Protein AF-A0A9D5JBK8-F1 (afdb_monomer_lite)

Radius of gyration: 40.18 Å; chains: 1; bounding box: 84×85×89 Å

pLDDT: mean 71.91, std 22.5, range [35.66, 98.0]

Secondary structure (DSSP, 8-state):
--------------------------TTTTTTTTSSSSSSSSHHHHHHHHHHHHHHHHHHHHTT-----PPPPHHHHHHHHHHHHHHHHHHHHHT-HHHHHHTS-TT-EE--SSS--EESHHHHHHHHHHHHTT----S------

Foldseek 3Di:
DDDDDDDDDDDDDDDDDDDDDDDDDDPPVVPPVVPPPPPPPPVVVVVVVVVVVVVVVVVVVPPPPPPPDDPDDPVRVVVVVVVLVVQCLVCQQVLPLLSNLVSADQQGWDDPPDDDIFTGSVRSSVVSNVVSVPDGDDPDDDDDD

Structure (mmCIF, N/CA/C/O backbone):
data_AF-A0A9D5JBK8-F1
#
_entry.id   AF-A0A9D5JBK8-F1
#
loop_
_atom_site.group_PDB
_atom_site.id
_atom_site.type_symbol
_atom_site.label_atom_id
_atom_site.label_alt_id
_atom_site.label_comp_id
_atom_site.label_asym_id
_atom_site.label_entity_id
_atom_site.label_seq_id
_atom_site.pdbx_PDB_ins_code
_atom_site.Cartn_x
_atom_site.Cartn_y
_atom_site.Cartn_z
_atom_site.occupancy
_atom_site.B_iso_or_equiv
_atom_site.auth_seq_id
_atom_site.auth_comp_id
_atom_site.auth_asym_id
_atom_site.auth_atom_id
_atom_site.pdbx_PDB_model_num
ATOM 1 N N . MET A 1 1 ? 61.286 -19.363 67.351 1.00 37.69 1 MET A N 1
ATOM 2 C CA . MET A 1 1 ? 62.707 -19.323 66.957 1.00 37.69 1 MET A CA 1
ATOM 3 C C . MET A 1 1 ? 62.876 -20.284 65.795 1.00 37.69 1 MET A C 1
ATOM 5 O O . MET A 1 1 ? 62.341 -21.381 65.842 1.00 37.69 1 MET A O 1
ATOM 9 N N . ARG A 1 2 ? 63.482 -19.772 64.731 1.00 40.16 2 ARG A N 1
ATOM 10 C CA . ARG A 1 2 ? 63.728 -20.363 63.414 1.00 40.16 2 ARG A CA 1
ATOM 11 C C . ARG A 1 2 ? 64.728 -21.516 63.523 1.00 40.16 2 ARG A C 1
ATOM 13 O O . ARG A 1 2 ? 65.737 -21.296 64.179 1.00 40.16 2 ARG A O 1
ATOM 20 N N . VAL A 1 3 ? 64.500 -22.635 62.837 1.00 44.28 3 VAL A N 1
ATOM 21 C CA . VAL A 1 3 ? 65.539 -23.266 62.001 1.00 44.28 3 VAL A CA 1
ATOM 22 C C . VAL A 1 3 ? 64.926 -24.264 61.021 1.00 44.28 3 VAL A C 1
ATOM 24 O O . VAL A 1 3 ? 64.329 -25.268 61.399 1.00 44.28 3 VAL A O 1
ATOM 27 N N . ASP A 1 4 ? 65.114 -23.928 59.752 1.00 44.03 4 ASP A N 1
ATOM 28 C CA . ASP A 1 4 ? 65.119 -24.799 58.587 1.00 44.03 4 ASP A CA 1
ATOM 29 C C . ASP A 1 4 ? 66.227 -25.868 58.717 1.00 44.03 4 ASP A C 1
ATOM 31 O O . ASP A 1 4 ? 67.273 -25.564 59.291 1.00 44.03 4 ASP A O 1
ATOM 35 N N . ASN A 1 5 ? 66.046 -27.078 58.160 1.00 40.38 5 ASN A N 1
ATOM 36 C CA . ASN A 1 5 ? 66.846 -27.584 57.024 1.00 40.38 5 ASN A CA 1
ATOM 37 C C . ASN A 1 5 ? 66.856 -29.122 56.822 1.00 40.38 5 ASN A C 1
ATOM 39 O O . ASN A 1 5 ? 67.261 -29.881 57.692 1.00 40.38 5 ASN A O 1
ATOM 43 N N . LEU A 1 6 ? 66.562 -29.471 55.558 1.00 42.34 6 LEU A N 1
ATOM 44 C CA . LEU A 1 6 ? 67.240 -30.398 54.626 1.00 42.34 6 LEU A CA 1
ATOM 45 C C . LEU A 1 6 ? 67.162 -31.939 54.790 1.00 42.34 6 LEU A C 1
ATOM 47 O O . LEU A 1 6 ? 67.770 -32.531 55.669 1.00 42.34 6 LEU A O 1
ATOM 51 N N . HIS A 1 7 ? 66.588 -32.526 53.723 1.00 38.25 7 HIS A N 1
ATOM 52 C CA . HIS A 1 7 ? 67.045 -33.695 52.941 1.00 38.25 7 HIS A CA 1
ATOM 53 C C . HIS A 1 7 ? 67.033 -35.087 53.603 1.00 38.25 7 HIS A C 1
ATOM 55 O O . HIS A 1 7 ? 67.844 -35.382 54.468 1.00 38.25 7 HIS A O 1
ATOM 61 N N . SER A 1 8 ? 66.289 -36.047 53.032 1.00 41.94 8 SER A N 1
ATOM 62 C CA . SER A 1 8 ? 66.709 -36.793 51.827 1.00 41.94 8 SER A CA 1
ATOM 63 C C . SER A 1 8 ? 66.044 -38.190 51.723 1.00 41.94 8 SER A C 1
ATOM 65 O O . SER A 1 8 ? 65.965 -38.911 52.710 1.00 41.94 8 SER A O 1
ATOM 67 N N . ILE A 1 9 ? 65.702 -38.572 50.482 1.00 42.38 9 ILE A N 1
ATOM 68 C CA . ILE A 1 9 ? 65.625 -39.941 49.907 1.00 42.38 9 ILE A CA 1
ATOM 69 C C . ILE A 1 9 ? 64.348 -40.791 50.137 1.00 42.38 9 ILE A C 1
ATOM 71 O O . ILE A 1 9 ? 64.166 -41.446 51.154 1.00 42.38 9 ILE A O 1
ATOM 75 N N . GLU A 1 10 ? 63.485 -40.757 49.108 1.00 35.66 10 GLU A N 1
ATOM 76 C CA . GLU A 1 10 ? 63.156 -41.874 48.189 1.00 35.66 10 GLU A CA 1
ATOM 77 C C . GLU A 1 10 ? 62.623 -43.210 48.745 1.00 35.66 10 GLU A C 1
ATOM 79 O O . GLU A 1 10 ? 63.235 -43.863 49.583 1.00 35.66 10 GLU A O 1
ATOM 84 N N . GLY A 1 11 ? 61.528 -43.689 48.137 1.00 36.47 11 GLY A N 1
ATOM 85 C CA . GLY A 1 11 ? 61.245 -45.127 48.070 1.00 36.47 11 GLY A CA 1
ATOM 86 C C . GLY A 1 11 ? 59.839 -45.561 48.475 1.00 36.47 11 GLY A C 1
ATOM 87 O O . GLY A 1 11 ? 59.632 -46.054 49.577 1.00 36.47 11 GLY A O 1
ATOM 88 N N . ASN A 1 12 ? 58.903 -45.424 47.532 1.00 42.62 12 ASN A N 1
ATOM 89 C CA . ASN A 1 12 ? 57.905 -46.433 47.156 1.00 42.62 12 ASN A CA 1
ATOM 90 C C . ASN A 1 12 ? 57.245 -47.264 48.284 1.00 42.62 12 ASN A C 1
ATOM 92 O O . ASN A 1 12 ? 57.806 -48.250 48.765 1.00 42.62 12 ASN A O 1
ATOM 96 N N . ARG A 1 13 ? 55.993 -46.931 48.616 1.00 42.31 13 ARG A N 1
ATOM 97 C CA . ARG A 1 13 ? 55.082 -47.812 49.358 1.00 42.31 13 ARG A CA 1
ATOM 98 C C . ARG A 1 13 ? 53.706 -47.796 48.707 1.00 42.31 13 ARG A C 1
ATOM 100 O O . ARG A 1 13 ? 52.923 -46.888 48.963 1.00 42.31 13 ARG A O 1
ATOM 107 N N . ASP A 1 14 ? 53.432 -48.826 47.920 1.00 41.47 14 ASP A N 1
ATOM 108 C CA . ASP A 1 14 ? 52.075 -49.270 47.604 1.00 41.47 14 ASP A CA 1
ATOM 109 C C . ASP A 1 14 ? 51.701 -50.389 48.591 1.00 41.47 14 ASP A C 1
ATOM 111 O O . ASP A 1 14 ? 52.427 -51.387 48.676 1.00 41.47 14 ASP A O 1
ATOM 115 N N . PRO A 1 15 ? 50.618 -50.248 49.375 1.00 48.69 15 PRO A N 1
ATOM 116 C CA . PRO A 1 15 ? 50.064 -51.339 50.159 1.00 48.69 15 PRO A CA 1
ATOM 117 C C . PRO A 1 15 ? 48.682 -51.789 49.652 1.00 48.69 15 PRO A C 1
ATOM 119 O O . PRO A 1 15 ? 47.921 -51.011 49.088 1.00 48.69 15 PRO A O 1
ATOM 122 N N . ALA A 1 16 ? 48.346 -53.024 50.033 1.00 39.66 16 ALA A N 1
ATOM 123 C CA . ALA A 1 16 ? 47.029 -53.676 50.022 1.00 39.66 16 ALA A CA 1
ATOM 124 C C . ALA A 1 16 ? 46.638 -54.370 48.697 1.00 39.66 16 ALA A C 1
ATOM 126 O O . ALA A 1 16 ? 46.352 -53.718 47.704 1.00 39.66 16 ALA A O 1
ATOM 127 N N . ILE A 1 17 ? 46.767 -55.697 48.549 1.00 40.41 17 ILE A N 1
ATOM 128 C CA . ILE A 1 17 ? 46.150 -56.834 49.280 1.00 40.41 17 ILE A CA 1
ATOM 129 C C . ILE A 1 17 ? 44.679 -57.070 48.885 1.00 40.41 17 ILE A C 1
ATOM 131 O O . ILE A 1 17 ? 43.871 -56.149 48.908 1.00 40.41 17 ILE A O 1
ATOM 135 N N . ASP A 1 18 ? 44.391 -58.359 48.645 1.00 40.03 18 ASP A N 1
ATOM 136 C CA . ASP A 1 18 ? 43.094 -59.053 48.749 1.00 40.03 18 ASP A CA 1
ATOM 137 C C . ASP A 1 18 ? 42.076 -58.917 47.598 1.00 40.03 18 ASP A C 1
ATOM 139 O O . ASP A 1 18 ? 41.900 -57.858 47.021 1.00 40.03 18 ASP A O 1
ATOM 143 N N . VAL A 1 19 ? 41.284 -59.927 47.211 1.00 44.53 19 VAL A N 1
ATOM 144 C CA . VAL A 1 19 ? 41.205 -61.368 47.512 1.00 44.53 19 VAL A CA 1
ATOM 145 C C . VAL A 1 19 ? 40.130 -61.978 46.584 1.00 44.53 19 VAL A C 1
ATOM 147 O O . VAL A 1 19 ? 39.220 -61.292 46.134 1.00 44.53 19 VAL A O 1
ATOM 150 N N . LEU A 1 20 ? 40.256 -63.283 46.323 1.00 37.06 20 LEU A N 1
ATOM 151 C CA . LEU A 1 20 ? 39.260 -64.273 45.860 1.00 37.06 20 LEU A CA 1
ATOM 152 C C . LEU A 1 20 ? 38.311 -64.012 44.657 1.00 37.06 20 LEU A C 1
ATOM 154 O O . LEU A 1 20 ? 37.263 -63.385 44.747 1.00 37.06 20 LEU A O 1
ATOM 158 N N . ARG A 1 21 ? 38.576 -64.813 43.611 1.00 48.09 21 ARG A N 1
ATOM 159 C CA . ARG A 1 21 ? 37.788 -65.999 43.188 1.00 48.09 21 ARG A CA 1
ATOM 160 C C . ARG A 1 21 ? 36.272 -65.818 42.996 1.00 48.09 21 ARG A C 1
ATOM 162 O O . ARG A 1 21 ? 35.532 -66.047 43.940 1.00 48.09 21 ARG A O 1
ATOM 169 N N . ILE A 1 22 ? 35.828 -65.722 41.735 1.00 38.38 22 ILE A N 1
ATOM 170 C CA . ILE A 1 22 ? 34.613 -66.399 41.228 1.00 38.38 22 ILE A CA 1
ATOM 171 C C . ILE A 1 22 ? 34.846 -66.783 39.751 1.00 38.38 22 ILE A C 1
ATOM 173 O O . ILE A 1 22 ? 35.050 -65.922 38.902 1.00 38.38 22 ILE A O 1
ATOM 177 N N . VAL A 1 23 ? 34.823 -68.083 39.442 1.00 52.47 23 VAL A N 1
ATOM 178 C CA . VAL A 1 23 ? 34.622 -68.607 38.075 1.00 52.47 23 VAL A CA 1
ATOM 179 C C . VAL A 1 23 ? 33.110 -68.621 37.834 1.00 52.47 23 VAL A C 1
ATOM 181 O O . VAL A 1 23 ? 32.397 -69.114 38.709 1.00 52.47 23 VAL A O 1
ATOM 184 N N . PRO A 1 24 ? 32.594 -68.098 36.705 1.00 47.78 24 PRO A N 1
ATOM 185 C CA . PRO A 1 24 ? 31.931 -69.024 35.780 1.00 47.78 24 PRO A CA 1
ATOM 186 C C . PRO A 1 24 ? 32.023 -68.660 34.283 1.00 47.78 24 PRO A C 1
ATOM 188 O O . PRO A 1 24 ? 31.930 -67.510 33.873 1.00 47.78 24 PRO A O 1
ATOM 191 N N . SER A 1 25 ? 32.159 -69.718 33.476 1.00 55.09 25 SER A N 1
ATOM 192 C CA . SER A 1 25 ? 31.294 -70.036 32.329 1.00 55.09 25 SER A CA 1
ATOM 193 C C . SER A 1 25 ? 30.677 -68.866 31.548 1.00 55.09 25 SER A C 1
ATOM 195 O O . SER A 1 25 ? 29.593 -68.421 31.899 1.00 55.09 25 SER A O 1
ATOM 197 N N . ASP A 1 26 ? 31.261 -68.509 30.400 1.00 46.75 26 ASP A N 1
ATOM 198 C CA . ASP A 1 26 ? 30.506 -68.539 29.136 1.00 46.75 26 ASP A CA 1
ATOM 199 C C . ASP A 1 26 ? 31.404 -68.252 27.922 1.00 46.75 26 ASP A C 1
ATOM 201 O O . ASP A 1 26 ? 31.834 -67.124 27.674 1.00 46.75 26 ASP A O 1
ATOM 205 N N . ARG A 1 27 ? 31.624 -69.262 27.071 1.00 54.00 27 ARG A N 1
ATOM 206 C CA . ARG A 1 27 ? 32.213 -69.102 25.722 1.00 54.00 27 ARG A CA 1
ATOM 207 C C . ARG A 1 27 ? 31.230 -68.445 24.735 1.00 54.00 27 ARG A C 1
ATOM 209 O O . ARG A 1 27 ? 31.189 -68.799 23.561 1.00 54.00 27 ARG A O 1
ATOM 216 N N . ARG A 1 28 ? 30.402 -67.515 25.208 1.00 50.00 28 ARG A N 1
ATOM 217 C CA . ARG A 1 28 ? 29.427 -66.761 24.406 1.00 50.00 28 ARG A CA 1
ATOM 218 C C . ARG A 1 28 ? 29.729 -65.266 24.353 1.00 50.00 28 ARG A C 1
ATOM 220 O O . ARG A 1 28 ? 29.221 -64.580 23.475 1.00 50.00 28 ARG A O 1
ATOM 227 N N . VAL A 1 29 ? 30.612 -64.764 25.218 1.00 51.28 29 VAL A N 1
ATOM 228 C CA . VAL A 1 29 ? 30.891 -63.320 25.318 1.00 51.28 29 VAL A CA 1
ATOM 229 C C . VAL A 1 29 ? 31.886 -62.827 24.254 1.00 51.28 29 VAL A C 1
ATOM 231 O O . VAL A 1 29 ? 31.913 -61.645 23.919 1.00 51.28 29 VAL A O 1
ATOM 234 N N . THR A 1 30 ? 32.668 -63.713 23.633 1.00 48.84 30 THR A N 1
ATOM 235 C CA . THR A 1 30 ? 33.691 -63.319 22.646 1.00 48.84 30 THR A CA 1
ATOM 236 C C . THR A 1 30 ? 33.161 -62.993 21.248 1.00 48.84 30 THR A C 1
ATOM 238 O O . THR A 1 30 ? 33.900 -62.407 20.461 1.00 48.84 30 THR A O 1
ATOM 241 N N . LEU A 1 31 ? 31.898 -63.294 20.926 1.00 47.41 31 LEU A N 1
ATOM 242 C CA . LEU A 1 31 ? 31.319 -62.981 19.609 1.00 47.41 31 LEU A CA 1
ATOM 243 C C . LEU A 1 31 ? 30.492 -61.686 19.575 1.00 47.41 31 LEU A C 1
ATOM 245 O O . LEU A 1 31 ? 30.313 -61.122 18.498 1.00 47.41 31 LEU A O 1
ATOM 249 N N . GLU A 1 32 ? 30.046 -61.152 20.715 1.00 47.38 32 GLU A N 1
ATOM 250 C CA . GLU A 1 32 ? 29.203 -59.944 20.717 1.00 47.38 32 GLU A CA 1
ATOM 251 C C . GLU A 1 32 ? 29.985 -58.621 20.805 1.00 47.38 32 GLU A C 1
ATOM 253 O O . GLU A 1 32 ? 29.472 -57.571 20.408 1.00 47.38 32 GLU A O 1
ATOM 258 N N . LEU A 1 33 ? 31.249 -58.637 21.247 1.00 48.78 33 LEU A N 1
ATOM 259 C CA . LEU A 1 33 ? 32.041 -57.403 21.364 1.00 48.78 33 LEU A CA 1
ATOM 260 C C . LEU A 1 33 ? 32.630 -56.907 20.030 1.00 48.78 33 LEU A C 1
ATOM 262 O O . LEU A 1 33 ? 33.006 -55.740 19.918 1.00 48.78 33 LEU A O 1
ATOM 266 N N . ALA A 1 34 ? 32.671 -57.752 18.995 1.00 49.00 34 ALA A N 1
ATOM 267 C CA . ALA A 1 34 ? 33.176 -57.370 17.673 1.00 49.00 34 ALA A CA 1
ATOM 268 C C . ALA A 1 34 ? 32.139 -56.614 16.812 1.00 49.00 34 ALA A C 1
ATOM 270 O O . ALA A 1 34 ? 32.509 -55.905 15.877 1.00 49.00 34 ALA A O 1
ATOM 271 N N . ALA A 1 35 ? 30.842 -56.688 17.138 1.00 51.78 35 ALA A N 1
ATOM 272 C CA . ALA A 1 35 ? 29.765 -56.169 16.284 1.00 51.78 35 ALA A CA 1
ATOM 273 C C . ALA A 1 35 ? 29.255 -54.754 16.645 1.00 51.78 35 ALA A C 1
ATOM 275 O O . ALA A 1 35 ? 28.391 -54.204 15.949 1.00 51.78 35 ALA A O 1
ATOM 276 N N . ARG A 1 36 ? 29.775 -54.131 17.715 1.00 52.03 36 ARG A N 1
ATOM 277 C CA . ARG A 1 36 ? 29.334 -52.794 18.173 1.00 52.03 36 ARG A CA 1
ATOM 278 C C . ARG A 1 36 ? 30.267 -51.635 17.817 1.00 52.03 36 ARG A C 1
ATOM 280 O O . ARG A 1 36 ? 29.856 -50.485 17.925 1.00 52.03 36 ARG A O 1
ATOM 287 N N . ARG A 1 37 ? 31.481 -51.891 17.320 1.00 52.88 37 ARG A N 1
ATOM 288 C CA . ARG A 1 37 ? 32.474 -50.828 17.059 1.00 52.88 37 ARG A CA 1
ATOM 289 C C . ARG A 1 37 ? 32.435 -50.229 15.644 1.00 52.88 37 ARG A C 1
ATOM 291 O O . ARG A 1 37 ? 33.176 -49.293 15.374 1.00 52.88 37 ARG A O 1
ATOM 298 N N . ASN A 1 38 ? 31.573 -50.715 14.746 1.00 51.06 38 ASN A N 1
ATOM 299 C CA . ASN A 1 38 ? 31.633 -50.329 13.326 1.00 51.06 38 ASN A CA 1
ATOM 300 C C . ASN A 1 38 ? 30.390 -49.615 12.757 1.00 51.06 38 ASN A C 1
ATOM 302 O O . ASN A 1 38 ? 30.312 -49.395 11.555 1.00 51.06 38 ASN A O 1
ATOM 306 N N . ARG A 1 39 ? 29.427 -49.201 13.597 1.00 51.12 39 ARG A N 1
ATOM 307 C CA . ARG A 1 39 ? 28.199 -48.498 13.152 1.00 51.12 39 ARG A CA 1
ATOM 308 C C . ARG A 1 39 ? 28.228 -46.964 13.272 1.00 51.12 39 ARG A C 1
ATOM 310 O O . ARG A 1 39 ? 27.303 -46.310 12.812 1.00 51.12 39 ARG A O 1
ATOM 317 N N . GLY A 1 40 ? 29.285 -46.374 13.838 1.00 50.88 40 GLY A N 1
ATOM 318 C CA . GLY A 1 40 ? 29.361 -44.923 14.096 1.00 50.88 40 GLY A CA 1
ATOM 319 C C . GLY A 1 40 ? 30.079 -44.066 13.041 1.00 50.88 40 GLY A C 1
ATOM 320 O O . GLY A 1 40 ? 29.987 -42.845 13.101 1.00 50.88 40 GLY A O 1
ATOM 321 N N . ARG A 1 41 ? 30.806 -44.660 12.082 1.00 53.41 41 ARG A N 1
ATOM 322 C CA . ARG A 1 41 ? 31.669 -43.904 11.140 1.00 53.41 41 ARG A CA 1
ATOM 323 C C . ARG A 1 41 ? 31.059 -43.687 9.750 1.00 53.41 41 ARG A C 1
ATOM 325 O O . ARG A 1 41 ? 31.493 -42.786 9.045 1.00 53.41 41 ARG A O 1
ATOM 332 N N . ALA A 1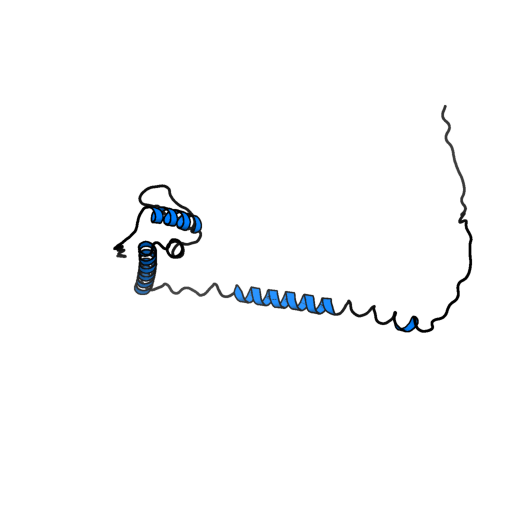 42 ? 30.033 -44.452 9.374 1.00 48.47 42 ALA A N 1
ATOM 333 C CA . ALA A 1 42 ? 29.397 -44.343 8.057 1.00 48.47 42 ALA A CA 1
ATOM 334 C C . ALA A 1 42 ? 28.388 -43.179 7.950 1.00 48.47 42 ALA A C 1
ATOM 336 O O . ALA A 1 42 ? 28.232 -42.609 6.877 1.00 48.47 42 ALA A O 1
ATOM 337 N N . ASN A 1 43 ? 27.758 -42.756 9.054 1.00 48.34 43 ASN A N 1
ATOM 338 C CA . ASN A 1 43 ? 26.714 -41.718 9.023 1.00 48.34 43 ASN A CA 1
ATOM 339 C C . ASN A 1 43 ? 27.238 -40.270 8.948 1.00 48.34 43 ASN A C 1
ATOM 341 O O . ASN A 1 43 ? 26.463 -39.364 8.653 1.00 48.34 43 ASN A O 1
ATOM 345 N N . TRP A 1 44 ? 28.535 -40.029 9.164 1.00 45.09 44 TRP A N 1
ATOM 346 C CA . TRP A 1 44 ? 29.114 -38.679 9.078 1.00 45.09 44 TRP A CA 1
ATOM 347 C C . TRP A 1 44 ? 29.456 -38.251 7.646 1.00 45.09 44 TRP A C 1
ATOM 349 O O . TRP A 1 44 ? 29.344 -37.073 7.312 1.00 45.09 44 TRP A O 1
ATOM 359 N N . VAL A 1 45 ? 29.805 -39.201 6.772 1.00 53.62 45 VAL A N 1
ATOM 360 C CA . VAL A 1 45 ? 30.129 -38.910 5.364 1.00 53.62 45 VAL A CA 1
ATOM 361 C C . VAL A 1 45 ? 28.871 -38.501 4.583 1.00 53.62 45 VAL A C 1
ATOM 363 O O . VAL A 1 45 ? 28.920 -37.580 3.770 1.00 53.62 45 VAL A O 1
ATOM 366 N N . PHE A 1 46 ? 27.715 -39.099 4.895 1.00 50.00 46 PHE A N 1
ATOM 367 C CA . PHE A 1 46 ? 26.434 -38.721 4.286 1.00 50.00 46 PHE A CA 1
ATOM 368 C C . PHE A 1 46 ? 25.878 -37.383 4.802 1.00 50.00 46 PHE A C 1
ATOM 370 O O . PHE A 1 46 ? 25.245 -36.655 4.038 1.00 50.00 46 PHE A O 1
ATOM 377 N N . ALA A 1 47 ? 26.156 -37.008 6.056 1.00 53.06 47 ALA A N 1
ATOM 378 C CA . ALA A 1 47 ? 25.717 -35.727 6.616 1.00 53.06 47 ALA A CA 1
ATOM 379 C C . ALA A 1 47 ? 26.413 -34.516 5.957 1.00 53.06 47 ALA A C 1
ATOM 381 O O . ALA A 1 47 ? 25.776 -33.492 5.719 1.00 53.06 47 ALA A O 1
ATOM 382 N N . LEU A 1 48 ? 27.695 -34.636 5.590 1.00 52.03 48 LEU A N 1
ATOM 383 C CA . LEU A 1 48 ? 28.446 -33.551 4.940 1.00 52.03 48 LEU A CA 1
ATOM 384 C C . LEU A 1 48 ? 28.071 -33.352 3.460 1.00 52.03 48 LEU A C 1
ATOM 386 O O . LEU A 1 48 ? 27.978 -32.215 2.995 1.00 52.03 48 LEU A O 1
ATOM 390 N N . ALA A 1 49 ? 27.787 -34.435 2.729 1.00 52.00 49 ALA A N 1
ATOM 391 C CA . ALA A 1 49 ? 27.346 -34.360 1.333 1.00 52.00 49 ALA A CA 1
ATOM 392 C C . ALA A 1 49 ? 25.970 -33.675 1.183 1.00 52.00 49 ALA A C 1
ATOM 394 O O . ALA A 1 49 ? 25.727 -32.954 0.211 1.00 52.00 49 ALA A O 1
ATOM 395 N N . PHE A 1 50 ? 25.081 -33.831 2.171 1.00 50.94 50 PHE A N 1
ATOM 396 C CA . PHE A 1 50 ? 23.752 -33.211 2.166 1.00 50.94 50 PHE A CA 1
ATOM 397 C C . PHE A 1 50 ? 23.804 -31.693 2.414 1.00 50.94 50 PHE A C 1
ATOM 399 O O . PHE A 1 50 ? 23.084 -30.930 1.765 1.00 50.94 50 PHE A O 1
ATOM 406 N N . VAL A 1 51 ? 24.708 -31.226 3.285 1.00 58.66 51 VAL A N 1
ATOM 407 C CA . VAL A 1 51 ? 24.921 -29.789 3.540 1.00 58.66 51 VAL A CA 1
ATOM 408 C C . VAL A 1 51 ? 25.503 -29.092 2.307 1.00 58.66 51 VAL A C 1
ATOM 410 O O . VAL A 1 51 ? 25.008 -28.038 1.913 1.00 58.66 51 VAL A O 1
ATOM 413 N N . PHE A 1 52 ? 26.482 -29.699 1.630 1.00 52.91 52 PHE A N 1
ATOM 414 C CA . PHE A 1 52 ? 27.100 -29.099 0.440 1.00 52.91 52 PHE A CA 1
ATOM 415 C C . PHE A 1 52 ? 26.122 -29.004 -0.746 1.00 52.91 52 PHE A C 1
ATOM 417 O O . PHE A 1 52 ? 26.068 -27.987 -1.440 1.00 52.91 52 PHE A O 1
ATOM 424 N N . THR A 1 53 ? 25.275 -30.024 -0.925 1.00 53.94 53 THR A N 1
ATOM 425 C CA . THR A 1 53 ? 24.214 -30.021 -1.949 1.00 53.94 53 THR A CA 1
ATOM 426 C C . THR A 1 53 ? 23.136 -28.970 -1.643 1.00 53.94 53 THR A C 1
ATOM 428 O O . THR A 1 53 ? 22.665 -28.278 -2.547 1.00 53.94 53 THR A O 1
ATOM 431 N N . SER A 1 54 ? 22.794 -28.779 -0.364 1.00 53.84 54 SER A N 1
ATOM 432 C CA . SER A 1 54 ? 21.818 -27.769 0.077 1.00 53.84 54 SER A CA 1
ATOM 433 C C . SER A 1 54 ? 22.327 -26.335 -0.119 1.00 53.84 54 SER A C 1
ATOM 435 O O . SER A 1 54 ? 21.569 -25.458 -0.535 1.00 53.84 54 SER A O 1
ATOM 437 N N . VAL A 1 55 ? 23.624 -26.094 0.098 1.00 57.19 55 VAL A N 1
ATOM 438 C CA . VAL A 1 55 ? 24.253 -24.782 -0.129 1.00 57.19 55 VAL A CA 1
ATOM 439 C C . VAL A 1 55 ? 24.313 -24.444 -1.625 1.00 57.19 55 VAL A C 1
ATOM 441 O O . VAL A 1 55 ? 23.947 -23.335 -2.013 1.00 57.19 55 VAL A O 1
ATOM 444 N N . ALA A 1 56 ? 24.664 -25.395 -2.495 1.00 57.53 56 ALA A N 1
ATOM 445 C CA . ALA A 1 56 ? 24.694 -25.170 -3.946 1.00 57.53 56 ALA A CA 1
ATOM 446 C C . ALA A 1 56 ? 23.303 -24.844 -4.542 1.00 57.53 56 ALA A C 1
ATOM 448 O O . ALA A 1 56 ? 23.188 -24.021 -5.456 1.00 57.53 56 ALA A O 1
ATOM 449 N N . LEU A 1 57 ? 22.230 -25.430 -3.995 1.00 53.91 57 LEU A N 1
ATOM 450 C CA . LEU A 1 57 ? 20.844 -25.113 -4.367 1.00 53.91 57 LEU A CA 1
ATOM 451 C C . LEU A 1 57 ? 20.392 -23.724 -3.884 1.00 53.91 57 LEU A C 1
ATOM 453 O O . LEU A 1 57 ? 19.619 -23.071 -4.591 1.00 53.91 57 LEU A O 1
ATOM 457 N N . LEU A 1 58 ? 20.895 -23.237 -2.742 1.00 54.69 58 LEU A N 1
ATOM 458 C CA . LEU A 1 58 ? 20.657 -21.857 -2.307 1.00 54.69 58 LEU A CA 1
ATOM 459 C C . LEU A 1 58 ? 21.374 -20.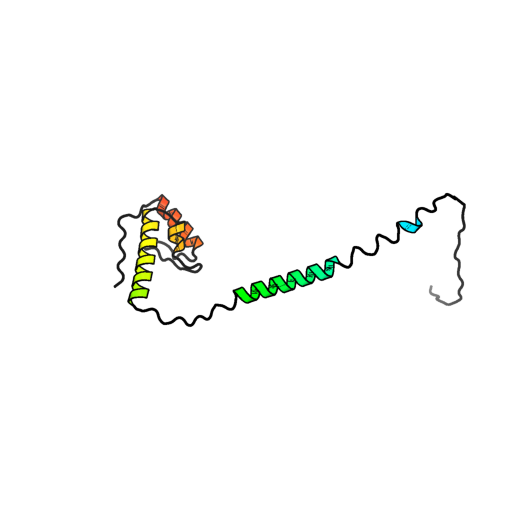844 -3.212 1.00 54.69 58 LEU A C 1
ATOM 461 O O . LEU A 1 58 ? 20.752 -19.867 -3.623 1.00 54.69 58 LEU A O 1
ATOM 465 N N . PHE A 1 59 ? 22.628 -21.084 -3.609 1.00 54.59 59 PHE A N 1
ATOM 466 C CA . PHE A 1 59 ? 23.364 -20.158 -4.488 1.00 54.59 59 PHE A CA 1
ATOM 467 C C . PHE A 1 59 ? 22.737 -20.019 -5.885 1.00 54.59 59 PHE A C 1
ATOM 469 O O . PHE A 1 59 ? 22.720 -18.925 -6.451 1.00 54.59 59 PHE A O 1
ATOM 476 N N . ARG A 1 60 ? 22.123 -21.082 -6.423 1.00 55.84 60 ARG A N 1
ATOM 477 C CA . ARG A 1 60 ? 21.416 -21.021 -7.714 1.00 55.84 60 ARG A CA 1
ATOM 478 C C . ARG A 1 60 ? 20.140 -20.161 -7.675 1.00 55.84 60 ARG A C 1
ATOM 480 O O . ARG A 1 60 ? 19.708 -19.685 -8.722 1.00 55.84 60 ARG A O 1
ATOM 487 N N . ARG A 1 61 ? 19.545 -19.915 -6.498 1.00 56.53 61 ARG A N 1
ATOM 488 C CA . ARG A 1 61 ? 18.379 -19.019 -6.337 1.00 56.53 61 ARG A CA 1
ATOM 489 C C . ARG A 1 61 ? 18.751 -17.532 -6.314 1.00 56.53 61 ARG A C 1
ATOM 491 O O . ARG A 1 61 ? 17.899 -16.715 -6.644 1.00 56.53 61 ARG A O 1
ATOM 498 N N . PHE A 1 62 ? 19.997 -17.181 -5.991 1.00 57.25 62 PHE A N 1
ATOM 499 C CA . PHE A 1 62 ? 20.443 -15.780 -5.928 1.00 57.25 62 PHE A CA 1
ATOM 500 C C . PHE A 1 62 ? 21.008 -15.239 -7.254 1.00 57.25 62 PHE A C 1
ATOM 502 O O . PHE A 1 62 ? 21.083 -14.028 -7.436 1.00 57.25 62 PHE A O 1
ATOM 509 N N . GLY A 1 63 ? 21.348 -16.104 -8.215 1.00 51.56 63 GLY A N 1
ATOM 510 C CA . GLY A 1 63 ? 22.001 -15.712 -9.473 1.00 51.56 63 GLY A CA 1
ATOM 511 C C . GLY A 1 63 ? 21.109 -15.122 -10.578 1.00 51.56 63 GLY A C 1
ATOM 512 O O . GLY A 1 63 ? 21.597 -14.947 -11.689 1.00 51.56 63 GLY A O 1
ATOM 513 N N . GLN A 1 64 ? 19.820 -14.843 -10.341 1.00 58.09 64 GLN A N 1
ATOM 514 C CA . GLN A 1 64 ? 18.909 -14.337 -11.391 1.00 58.09 64 GLN A CA 1
ATOM 515 C C . GLN A 1 64 ? 18.577 -12.837 -11.326 1.00 58.09 64 GLN A C 1
ATOM 517 O O . GLN A 1 64 ? 17.790 -12.357 -12.141 1.00 58.09 64 GLN A O 1
ATOM 522 N N . ILE A 1 65 ? 19.174 -12.056 -10.425 1.00 59.34 65 ILE A N 1
ATOM 523 C CA . ILE A 1 65 ? 18.791 -10.643 -10.254 1.00 59.34 65 ILE A CA 1
ATOM 524 C C . ILE A 1 65 ? 19.754 -9.708 -10.992 1.00 59.34 65 ILE A C 1
ATOM 526 O O . ILE A 1 65 ? 20.362 -8.820 -10.412 1.00 59.34 65 ILE A O 1
ATOM 530 N N . ALA A 1 66 ? 19.894 -9.909 -12.298 1.00 59.72 66 ALA A N 1
ATOM 531 C CA . ALA A 1 66 ? 20.402 -8.876 -13.199 1.00 59.72 66 ALA A CA 1
ATOM 532 C C . ALA A 1 66 ? 19.820 -9.076 -14.601 1.00 59.72 66 ALA A C 1
ATOM 534 O O . ALA A 1 66 ? 20.527 -9.085 -15.605 1.00 59.72 66 ALA A O 1
ATOM 535 N N . ARG A 1 67 ? 18.499 -9.274 -14.690 1.00 62.00 67 ARG A N 1
ATOM 536 C CA . ARG A 1 67 ? 17.819 -9.073 -15.969 1.00 62.00 67 ARG A CA 1
ATOM 537 C C . ARG A 1 67 ? 17.880 -7.573 -16.235 1.00 62.00 67 ARG A C 1
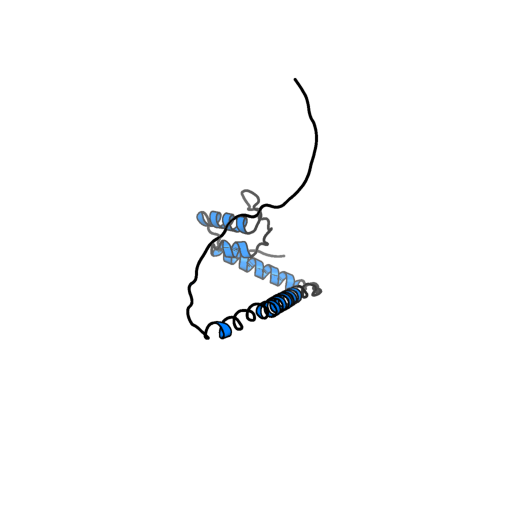ATOM 539 O O . ARG A 1 67 ? 17.293 -6.808 -15.470 1.00 62.00 67 ARG A O 1
ATOM 546 N N . ALA A 1 68 ? 18.637 -7.162 -17.252 1.00 61.22 68 ALA A N 1
ATOM 547 C CA . ALA A 1 68 ? 18.607 -5.790 -17.738 1.00 61.22 68 ALA A CA 1
ATOM 548 C C . ALA A 1 68 ? 17.135 -5.427 -17.973 1.00 61.22 68 ALA A C 1
ATOM 550 O O . ALA A 1 68 ? 16.462 -6.055 -18.792 1.00 61.22 68 ALA A O 1
ATOM 551 N N . ARG A 1 69 ? 16.598 -4.505 -17.168 1.00 67.25 69 ARG A N 1
ATOM 552 C CA . ARG A 1 69 ? 15.244 -4.002 -17.372 1.00 67.25 69 ARG A CA 1
ATOM 553 C C . ARG A 1 69 ? 15.310 -3.134 -18.618 1.00 67.25 69 ARG A C 1
ATOM 555 O O . ARG A 1 69 ? 15.868 -2.042 -18.561 1.00 67.25 69 ARG A O 1
ATOM 562 N N . THR A 1 70 ? 14.781 -3.625 -19.735 1.00 76.56 70 THR A N 1
ATOM 563 C CA . THR A 1 70 ? 14.380 -2.734 -20.826 1.00 76.56 70 THR A CA 1
ATOM 564 C C . THR A 1 70 ? 13.486 -1.656 -20.206 1.00 76.56 70 THR A C 1
ATOM 566 O O . THR A 1 70 ? 12.631 -2.011 -19.385 1.00 76.56 70 THR A O 1
ATOM 569 N N . PRO A 1 71 ? 13.707 -0.362 -20.496 1.00 80.81 71 PRO A N 1
ATOM 570 C CA . PRO A 1 71 ? 12.821 0.678 -19.996 1.00 80.81 71 PRO A CA 1
ATOM 571 C C . PRO A 1 71 ? 11.391 0.351 -20.434 1.00 80.81 71 PRO A C 1
ATOM 573 O O . PRO A 1 71 ? 11.160 0.065 -21.608 1.00 80.81 71 PRO A O 1
ATOM 576 N N . ALA A 1 72 ? 10.467 0.331 -19.473 1.00 85.75 72 ALA A N 1
ATOM 577 C CA . ALA A 1 72 ? 9.055 0.128 -19.763 1.00 85.75 72 ALA A CA 1
ATOM 578 C C . ALA A 1 72 ? 8.551 1.282 -20.638 1.00 85.75 72 ALA A C 1
ATOM 580 O O . ALA A 1 72 ? 8.954 2.434 -20.450 1.00 85.75 72 ALA A O 1
ATOM 581 N N . SER A 1 73 ? 7.683 0.968 -21.591 1.00 92.75 73 SER A N 1
ATOM 582 C CA . SER A 1 73 ? 6.964 1.979 -22.361 1.00 92.75 73 SER A CA 1
ATOM 583 C C . SER A 1 73 ? 6.027 2.787 -21.460 1.00 92.75 73 SER A C 1
ATOM 585 O O . SER A 1 73 ? 5.639 2.340 -20.377 1.00 92.75 73 SER A O 1
ATOM 587 N N . LEU A 1 74 ? 5.645 3.985 -21.912 1.00 91.25 74 LEU A N 1
ATOM 588 C CA . LEU A 1 74 ? 4.697 4.828 -21.182 1.00 91.25 74 LEU A CA 1
ATOM 589 C C . LEU A 1 74 ? 3.365 4.098 -20.948 1.00 91.25 74 LEU A C 1
ATOM 591 O O . LEU A 1 74 ? 2.854 4.114 -19.832 1.00 91.25 74 LEU A O 1
ATOM 595 N N . ASP A 1 75 ? 2.866 3.393 -21.963 1.00 92.12 75 ASP A N 1
ATOM 596 C CA . ASP A 1 75 ? 1.611 2.639 -21.887 1.00 92.12 75 ASP A CA 1
ATOM 597 C C . ASP A 1 75 ? 1.677 1.512 -20.844 1.00 92.12 75 ASP A C 1
ATOM 599 O O . ASP A 1 75 ? 0.731 1.304 -20.083 1.00 92.12 75 ASP A O 1
ATOM 603 N N . GLU A 1 76 ? 2.809 0.806 -20.746 1.00 92.06 76 GLU A N 1
ATOM 604 C CA . GLU A 1 76 ? 3.015 -0.234 -19.729 1.00 92.06 76 GLU A CA 1
ATOM 605 C C . GLU A 1 76 ? 3.068 0.348 -18.312 1.00 92.06 76 GLU A C 1
ATOM 607 O O . GLU A 1 76 ? 2.509 -0.236 -17.379 1.00 92.06 76 GLU A O 1
ATOM 612 N N . VAL A 1 77 ? 3.723 1.501 -18.137 1.00 92.69 77 VAL A N 1
ATOM 613 C CA . VAL A 1 77 ? 3.772 2.204 -16.847 1.00 92.69 77 VAL A CA 1
ATOM 614 C C . VAL A 1 77 ? 2.375 2.673 -16.448 1.00 92.69 77 VAL A C 1
ATOM 616 O O . VAL A 1 77 ? 1.961 2.442 -15.310 1.00 92.69 77 VAL A O 1
ATOM 619 N N . GLN A 1 78 ? 1.629 3.263 -17.381 1.00 93.44 78 GLN A N 1
ATOM 620 C CA . GLN A 1 78 ? 0.267 3.730 -17.148 1.00 93.44 78 GLN A CA 1
ATOM 621 C C . GLN A 1 78 ? -0.655 2.571 -16.754 1.00 93.44 78 GLN A C 1
ATOM 623 O O . GLN A 1 78 ? -1.332 2.637 -15.729 1.00 93.44 78 GLN A O 1
ATOM 628 N N . ALA A 1 79 ? -0.609 1.458 -17.490 1.00 92.31 79 ALA A N 1
ATOM 629 C CA . ALA A 1 79 ? -1.398 0.272 -17.175 1.00 92.31 79 ALA A CA 1
ATOM 630 C C . ALA A 1 79 ? -1.073 -0.301 -15.781 1.00 92.31 79 ALA A C 1
ATOM 632 O O . ALA A 1 79 ? -1.972 -0.754 -15.065 1.00 92.31 79 ALA A O 1
ATOM 633 N N . ALA A 1 80 ? 0.200 -0.270 -15.372 1.00 91.75 80 ALA A N 1
ATOM 634 C CA . ALA A 1 80 ? 0.617 -0.707 -14.042 1.00 91.75 80 ALA A CA 1
ATOM 635 C C . ALA A 1 80 ? 0.098 0.224 -12.932 1.00 91.75 80 ALA A C 1
ATOM 637 O O . ALA A 1 80 ? -0.368 -0.264 -11.898 1.00 91.75 80 ALA A O 1
ATOM 638 N N . ILE A 1 81 ? 0.132 1.543 -13.151 1.00 93.44 81 ILE A N 1
ATOM 639 C CA . ILE A 1 81 ? -0.438 2.539 -12.232 1.00 93.44 81 ILE A CA 1
ATOM 640 C C . ILE A 1 81 ? -1.946 2.321 -12.091 1.00 93.44 81 ILE A C 1
ATOM 642 O O . ILE A 1 81 ? -2.443 2.202 -10.972 1.00 93.44 81 ILE A O 1
ATOM 646 N N . ASP A 1 82 ? -2.667 2.172 -13.201 1.00 94.19 82 ASP A N 1
ATOM 647 C CA . ASP A 1 82 ? -4.120 1.982 -13.196 1.00 94.19 82 ASP A CA 1
ATOM 648 C C . ASP A 1 82 ? -4.523 0.670 -12.503 1.00 94.19 82 ASP A C 1
ATOM 650 O O . ASP A 1 82 ? -5.522 0.600 -11.781 1.00 94.19 82 ASP A O 1
ATOM 654 N N . ALA A 1 83 ? -3.729 -0.393 -12.662 1.00 92.69 83 ALA A N 1
ATOM 655 C CA . ALA A 1 83 ? -3.917 -1.638 -11.920 1.00 92.69 83 ALA A CA 1
ATOM 656 C C . ALA A 1 83 ? -3.706 -1.455 -10.404 1.00 92.69 83 ALA A C 1
ATOM 658 O O . ALA A 1 83 ? -4.512 -1.949 -9.605 1.00 92.69 83 ALA A O 1
ATOM 659 N N . GLY A 1 84 ? -2.667 -0.717 -10.006 1.00 94.00 84 GLY A N 1
ATOM 660 C CA . GLY A 1 84 ? -2.416 -0.360 -8.609 1.00 94.00 84 GLY A CA 1
ATOM 661 C C . GLY A 1 84 ? -3.555 0.470 -8.013 1.00 94.00 84 GLY A C 1
ATOM 662 O O . GLY A 1 84 ? -4.084 0.118 -6.958 1.00 94.00 84 GLY A O 1
ATOM 663 N N . ASN A 1 85 ? -4.001 1.502 -8.730 1.00 95.44 85 ASN A N 1
ATOM 664 C CA . ASN A 1 85 ? -5.092 2.388 -8.324 1.00 95.44 85 ASN A CA 1
ATOM 665 C C . ASN A 1 85 ? -6.404 1.624 -8.124 1.00 95.44 85 ASN A C 1
ATOM 667 O O . ASN A 1 85 ? -7.075 1.811 -7.111 1.00 95.44 85 ASN A O 1
ATOM 671 N N . ARG A 1 86 ? -6.751 0.707 -9.037 1.00 94.94 86 ARG A N 1
ATOM 672 C CA . ARG A 1 86 ? -7.940 -0.148 -8.876 1.00 94.94 86 ARG A CA 1
ATOM 673 C C . ARG A 1 86 ? -7.859 -1.016 -7.625 1.00 94.94 86 ARG A C 1
ATOM 675 O O . ARG A 1 86 ? -8.840 -1.114 -6.897 1.00 94.94 86 ARG A O 1
ATOM 682 N N . THR A 1 87 ? -6.697 -1.610 -7.356 1.00 95.12 87 THR A N 1
ATOM 683 C CA . THR A 1 87 ? -6.488 -2.438 -6.155 1.00 95.12 87 THR A CA 1
ATOM 684 C C . THR A 1 87 ? -6.625 -1.603 -4.881 1.00 95.12 87 THR A C 1
ATOM 686 O O . THR A 1 87 ? -7.302 -2.012 -3.939 1.00 95.12 87 THR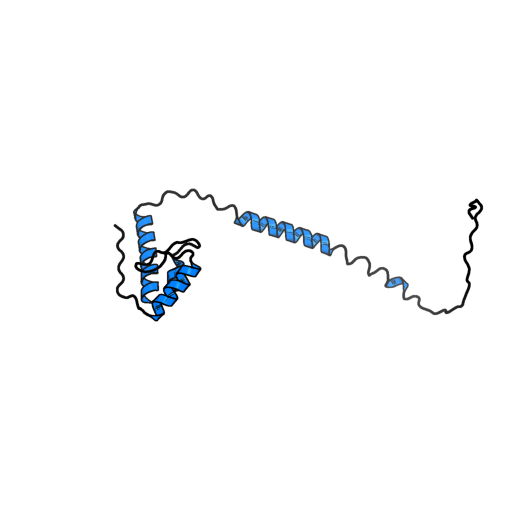 A O 1
ATOM 689 N N . TYR A 1 88 ? -6.032 -0.408 -4.873 1.00 95.75 88 TYR A N 1
ATOM 690 C CA . TYR A 1 88 ? -6.112 0.542 -3.767 1.00 95.75 88 TYR A CA 1
ATOM 691 C C . TYR A 1 88 ? -7.558 0.965 -3.469 1.00 95.75 88 TYR A C 1
ATOM 693 O O . TYR A 1 88 ? -8.000 0.892 -2.321 1.00 95.75 88 TYR A O 1
ATOM 701 N N . LEU A 1 89 ? -8.315 1.361 -4.498 1.00 96.25 89 LEU A N 1
ATOM 702 C CA . LEU A 1 89 ? -9.707 1.796 -4.348 1.00 96.25 89 LEU A CA 1
ATOM 703 C C . LEU A 1 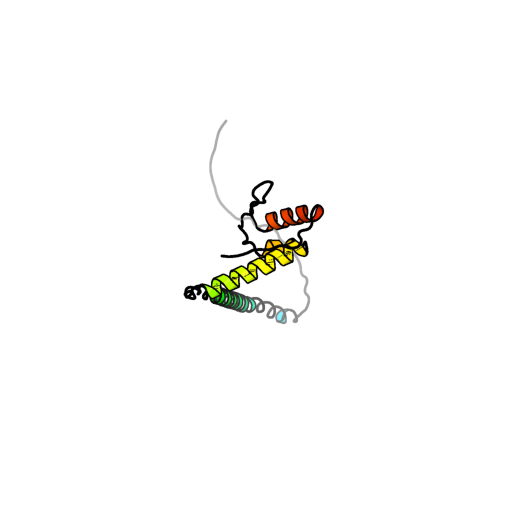89 ? -10.616 0.646 -3.904 1.00 96.25 89 LEU A C 1
ATOM 705 O O . LEU A 1 89 ? -11.388 0.815 -2.964 1.00 96.25 89 LEU A O 1
ATOM 709 N N . ALA A 1 90 ? -10.475 -0.538 -4.507 1.00 96.00 90 ALA A N 1
ATOM 710 C CA . ALA A 1 90 ? -11.263 -1.708 -4.128 1.00 96.00 90 ALA A CA 1
ATOM 711 C C . ALA A 1 90 ? -11.053 -2.091 -2.653 1.00 96.00 90 ALA A C 1
ATOM 713 O O . ALA A 1 90 ? -12.017 -2.391 -1.950 1.00 96.00 90 ALA A O 1
ATOM 714 N N . ALA A 1 91 ? -9.812 -2.030 -2.160 1.00 96.88 91 ALA A N 1
ATOM 715 C CA . ALA A 1 91 ? -9.511 -2.304 -0.758 1.00 96.88 91 ALA A CA 1
ATOM 716 C C . ALA A 1 91 ? -10.127 -1.264 0.195 1.00 96.88 91 ALA A C 1
ATOM 718 O O . ALA A 1 91 ? -10.662 -1.633 1.242 1.00 96.88 91 ALA A O 1
ATOM 719 N N . LEU A 1 92 ? -10.092 0.023 -0.174 1.00 95.50 92 LEU A N 1
ATOM 720 C CA . LEU A 1 92 ? -10.734 1.091 0.599 1.00 95.50 92 LEU A CA 1
ATOM 721 C C . LEU A 1 92 ? -12.252 0.909 0.688 1.00 95.50 92 LEU A C 1
ATOM 723 O O . LEU A 1 92 ? -12.820 1.034 1.772 1.00 95.50 92 LEU A O 1
ATOM 727 N N . GLU A 1 93 ? -12.909 0.604 -0.429 1.00 95.88 93 GLU A N 1
ATOM 728 C CA . GLU A 1 93 ? -14.368 0.450 -0.485 1.00 95.88 93 GLU A CA 1
ATOM 729 C C . GLU A 1 93 ? -14.863 -0.815 0.224 1.00 95.88 93 GLU A C 1
ATOM 731 O O . GLU A 1 93 ? -15.952 -0.820 0.811 1.00 95.88 93 GLU A O 1
ATOM 736 N N . ALA A 1 94 ? -14.044 -1.870 0.211 1.00 96.56 94 ALA A N 1
ATOM 737 C CA . ALA A 1 94 ? -14.280 -3.100 0.958 1.00 96.56 94 ALA A CA 1
ATOM 738 C C . ALA A 1 94 ? -13.983 -2.966 2.463 1.00 96.56 94 ALA A C 1
ATOM 740 O O . ALA A 1 94 ? -14.404 -3.825 3.236 1.00 96.56 94 ALA A O 1
ATOM 741 N N . GLY A 1 95 ? -13.264 -1.921 2.893 1.00 96.94 95 GLY A N 1
ATOM 742 C CA . GLY A 1 95 ? -12.772 -1.805 4.268 1.00 96.94 95 GLY A CA 1
ATOM 743 C C . GLY A 1 95 ? -11.714 -2.860 4.622 1.00 96.94 95 GLY A C 1
ATOM 744 O O . GLY A 1 95 ? -11.576 -3.234 5.786 1.00 96.94 95 GLY A O 1
ATOM 745 N N . ASP A 1 96 ? -10.976 -3.368 3.631 1.00 97.81 96 ASP A N 1
ATOM 746 C CA . ASP A 1 96 ? -9.952 -4.398 3.820 1.00 97.81 96 ASP A CA 1
ATOM 747 C C . ASP A 1 96 ? -8.585 -3.748 4.071 1.00 97.81 96 ASP A C 1
ATOM 749 O O . ASP A 1 96 ? -7.858 -3.364 3.150 1.00 97.81 96 ASP A O 1
ATOM 753 N N . ALA A 1 97 ? -8.226 -3.626 5.351 1.00 97.38 97 ALA A N 1
ATOM 754 C CA . ALA A 1 97 ? -6.981 -2.990 5.775 1.00 97.38 97 ALA A CA 1
ATOM 755 C C . ALA A 1 97 ? -5.734 -3.727 5.270 1.00 97.38 97 ALA A C 1
ATOM 757 O O . ALA A 1 97 ? -4.725 -3.094 4.946 1.00 97.38 97 ALA A O 1
ATOM 758 N N . ARG A 1 98 ? -5.805 -5.056 5.161 1.00 97.94 98 ARG A N 1
ATOM 759 C CA . ARG A 1 98 ? -4.681 -5.883 4.724 1.00 97.94 98 ARG A CA 1
ATOM 760 C C . ARG A 1 98 ? -4.473 -5.758 3.221 1.00 97.94 98 ARG A C 1
ATOM 762 O O . ARG A 1 98 ? -3.338 -5.578 2.776 1.00 97.94 98 ARG A O 1
ATOM 769 N N . ALA A 1 99 ? -5.551 -5.820 2.439 1.00 97.25 99 ALA A N 1
ATOM 770 C CA . ALA A 1 99 ? -5.490 -5.562 1.004 1.00 97.25 99 ALA A CA 1
ATOM 771 C C . ALA A 1 99 ? -5.013 -4.131 0.728 1.00 97.25 99 ALA A C 1
ATOM 773 O O . ALA A 1 99 ? -4.148 -3.932 -0.124 1.00 97.25 99 ALA A O 1
ATOM 774 N N . TYR A 1 100 ? -5.473 -3.153 1.512 1.00 96.62 100 TYR A N 1
ATOM 775 C CA . TYR A 1 100 ? -5.013 -1.771 1.416 1.00 96.62 100 TYR A CA 1
ATOM 776 C C . TYR A 1 100 ? -3.509 -1.659 1.678 1.00 96.62 100 TYR A C 1
ATOM 778 O O . TYR A 1 100 ? -2.775 -1.076 0.887 1.00 96.62 100 TYR A O 1
ATOM 786 N N . ALA A 1 101 ? -3.009 -2.268 2.752 1.00 97.25 101 ALA A N 1
ATOM 787 C CA . ALA A 1 101 ? -1.587 -2.236 3.076 1.00 97.25 101 ALA A CA 1
ATOM 788 C C . ALA A 1 101 ? -0.718 -2.984 2.046 1.00 97.25 101 ALA A C 1
ATOM 790 O O . ALA A 1 101 ? 0.475 -2.704 1.921 1.00 97.25 101 ALA A O 1
ATOM 791 N N . SER A 1 102 ? -1.291 -3.919 1.282 1.00 97.19 102 SER A N 1
ATOM 792 C CA . SER A 1 102 ? -0.545 -4.740 0.321 1.00 97.19 102 SER A CA 1
ATOM 793 C C . SER A 1 102 ? 0.064 -3.949 -0.841 1.00 97.19 102 SER A C 1
ATOM 795 O O . SER A 1 102 ? 1.102 -4.363 -1.360 1.00 97.19 102 SER A O 1
ATOM 797 N N . VAL A 1 103 ? -0.515 -2.798 -1.207 1.00 95.75 103 VAL A N 1
ATOM 798 C CA . VAL A 1 103 ? 0.003 -1.956 -2.301 1.00 95.75 103 VAL A CA 1
ATOM 799 C C . VAL A 1 103 ? 1.191 -1.081 -1.882 1.00 95.75 103 VAL A C 1
ATOM 801 O O . VAL A 1 103 ? 1.855 -0.488 -2.727 1.00 95.75 103 VAL A O 1
ATOM 804 N N . PHE A 1 104 ? 1.494 -1.012 -0.585 1.00 95.88 104 PHE A N 1
ATOM 805 C CA . PHE A 1 104 ? 2.612 -0.239 -0.046 1.00 95.88 104 PHE A CA 1
ATOM 806 C C . PHE A 1 104 ? 3.883 -1.088 0.039 1.00 95.88 104 PHE A C 1
ATOM 808 O O . PHE A 1 104 ? 3.825 -2.276 0.354 1.00 95.88 104 PHE A O 1
ATOM 815 N N . THR A 1 105 ? 5.067 -0.502 -0.154 1.00 97.19 105 THR A N 1
ATOM 816 C CA . THR A 1 105 ? 6.342 -1.166 0.186 1.00 97.19 105 THR A CA 1
ATOM 817 C C . THR A 1 105 ? 6.484 -1.343 1.702 1.00 97.19 105 THR A C 1
ATOM 819 O O . THR A 1 105 ? 5.734 -0.758 2.484 1.00 97.19 105 THR A O 1
ATOM 822 N N . GLN A 1 106 ? 7.415 -2.195 2.148 1.00 97.06 106 GLN A N 1
ATOM 823 C CA . GLN A 1 106 ? 7.613 -2.458 3.583 1.00 97.06 106 GLN A CA 1
ATOM 824 C C . GLN A 1 106 ? 7.951 -1.185 4.374 1.00 97.06 106 GLN A C 1
ATOM 826 O O . GLN A 1 106 ? 7.499 -1.031 5.507 1.00 97.06 106 GLN A O 1
ATOM 831 N N . ASP A 1 107 ? 8.694 -0.275 3.752 1.00 96.81 107 ASP A N 1
ATOM 832 C CA . ASP A 1 107 ? 9.215 0.989 4.272 1.00 96.81 107 ASP A CA 1
ATOM 833 C C . ASP A 1 107 ? 8.387 2.217 3.855 1.00 96.81 107 ASP A C 1
ATOM 835 O O . ASP A 1 107 ? 8.807 3.352 4.081 1.00 96.81 107 ASP A O 1
ATOM 839 N N . ALA A 1 108 ? 7.209 2.004 3.264 1.00 96.75 108 ALA A N 1
ATOM 840 C CA . ALA A 1 108 ? 6.391 3.085 2.740 1.00 96.75 108 ALA A CA 1
ATOM 841 C C . ALA A 1 108 ? 6.010 4.116 3.808 1.00 96.75 108 ALA A C 1
ATOM 843 O O . ALA A 1 108 ? 5.879 3.820 5.000 1.00 96.75 108 ALA A O 1
ATOM 844 N N . VAL A 1 109 ? 5.763 5.334 3.344 1.00 96.50 109 VAL A N 1
ATOM 845 C CA . VAL A 1 109 ? 5.314 6.442 4.175 1.00 96.50 109 VAL A CA 1
ATOM 846 C C . VAL A 1 109 ? 3.952 6.902 3.681 1.00 96.50 109 VAL A C 1
ATOM 848 O O . VAL A 1 109 ? 3.793 7.216 2.506 1.00 96.50 109 VAL A O 1
ATOM 851 N N . SER A 1 110 ? 2.980 6.951 4.587 1.00 93.38 110 SER A N 1
ATOM 852 C CA . SER A 1 110 ? 1.648 7.486 4.325 1.00 93.38 110 SER A CA 1
ATOM 853 C C . SER A 1 110 ? 1.447 8.785 5.093 1.00 93.38 110 SER A C 1
ATOM 855 O O . SER A 1 110 ? 1.768 8.883 6.281 1.00 93.38 110 SER A O 1
ATOM 857 N N . MET A 1 111 ? 0.911 9.790 4.406 1.00 92.56 111 MET A N 1
ATOM 858 C CA . MET A 1 111 ? 0.528 11.066 4.994 1.00 92.56 111 MET A CA 1
ATOM 859 C C . MET A 1 111 ? -0.986 11.23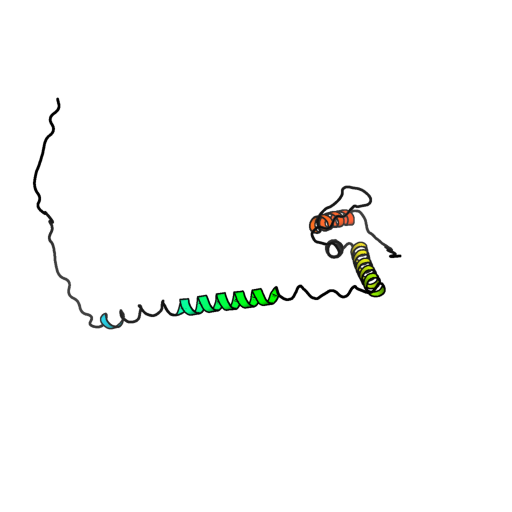1 4.841 1.00 92.56 111 MET A C 1
ATOM 861 O O . MET A 1 111 ? -1.449 11.661 3.784 1.00 92.56 111 MET A O 1
ATOM 865 N N . PRO A 1 112 ? -1.777 10.860 5.859 1.00 84.50 112 PRO A N 1
ATOM 866 C CA . PRO A 1 112 ? -3.216 11.061 5.811 1.00 84.50 112 PRO A CA 1
ATOM 867 C C . PRO A 1 112 ? -3.544 12.560 5.789 1.00 84.50 112 PRO A C 1
ATOM 869 O O . PRO A 1 112 ? -2.816 13.374 6.356 1.00 84.50 112 PRO A O 1
ATOM 872 N N . ALA A 1 113 ? -4.674 12.926 5.174 1.00 81.19 113 ALA A N 1
ATOM 873 C CA . ALA A 1 113 ? -5.116 14.324 5.063 1.00 81.19 113 ALA A CA 1
ATOM 874 C C . ALA A 1 113 ? -5.254 15.028 6.426 1.00 81.19 113 ALA A C 1
ATOM 876 O O . ALA A 1 113 ? -5.158 16.250 6.528 1.00 81.19 113 ALA A O 1
ATOM 877 N N . ARG A 1 114 ? -5.490 14.249 7.484 1.00 77.88 114 ARG A N 1
ATOM 878 C CA . ARG A 1 114 ? -5.458 14.690 8.875 1.00 77.88 114 ARG A CA 1
ATOM 879 C C . ARG A 1 114 ? -4.673 13.676 9.691 1.00 77.88 114 ARG A C 1
ATOM 881 O O . ARG A 1 114 ? -4.837 12.474 9.503 1.00 77.88 114 ARG A O 1
ATOM 888 N N . GLY A 1 115 ? -3.886 14.164 10.642 1.00 75.06 115 GLY A N 1
ATOM 889 C CA . GLY A 1 115 ? -3.137 13.324 11.569 1.00 75.06 115 GLY A CA 1
ATOM 890 C C . GLY A 1 115 ? -1.643 13.283 11.272 1.00 75.06 115 GLY A C 1
ATOM 891 O O . GLY A 1 115 ? -1.087 14.162 10.618 1.00 75.06 115 GLY A O 1
ATOM 892 N N . ARG A 1 116 ? -0.975 12.284 11.847 1.00 87.88 116 ARG A N 1
ATOM 893 C CA . ARG A 1 116 ? 0.483 12.156 11.804 1.00 87.88 116 ARG A CA 1
ATOM 894 C C . ARG A 1 116 ? 0.914 11.333 10.598 1.00 87.88 116 ARG A C 1
ATOM 896 O O . ARG A 1 116 ? 0.199 10.443 10.152 1.00 87.88 116 ARG A O 1
ATOM 903 N N . LEU A 1 117 ? 2.128 11.602 10.137 1.00 93.50 117 LEU A N 1
ATOM 904 C CA . LEU A 1 117 ? 2.821 10.766 9.167 1.00 93.50 117 LEU A CA 1
ATOM 905 C C . LEU A 1 117 ? 3.006 9.350 9.733 1.00 93.50 117 LEU A C 1
ATOM 907 O O . LEU A 1 117 ? 3.477 9.180 10.860 1.00 93.50 117 LEU A O 1
ATOM 911 N N . VAL A 1 118 ? 2.655 8.347 8.934 1.00 96.06 118 VAL A N 1
ATOM 912 C CA . VAL A 1 118 ? 2.712 6.926 9.287 1.00 96.06 118 VAL A CA 1
ATOM 913 C C . VAL A 1 118 ? 3.813 6.260 8.467 1.00 96.06 118 VAL A C 1
ATOM 915 O O . VAL A 1 118 ? 3.855 6.416 7.249 1.00 96.06 118 VAL A O 1
ATOM 918 N N . ARG A 1 119 ? 4.721 5.528 9.124 1.00 97.19 119 ARG A N 1
ATOM 919 C CA . ARG A 1 119 ? 5.834 4.826 8.464 1.00 97.19 119 ARG A CA 1
ATOM 920 C C . ARG A 1 119 ? 5.704 3.317 8.608 1.00 97.19 119 ARG A C 1
ATOM 922 O O . ARG A 1 119 ? 5.443 2.816 9.702 1.00 97.19 119 ARG A O 1
ATOM 929 N N . GLY A 1 120 ? 5.985 2.620 7.518 1.00 97.81 120 GLY A N 1
ATOM 930 C CA . GLY A 1 120 ? 6.017 1.171 7.428 1.00 97.81 120 GLY A CA 1
ATOM 931 C C . GLY A 1 120 ? 4.646 0.556 7.164 1.00 97.81 120 GLY A C 1
ATOM 932 O O . GLY A 1 120 ? 3.629 0.990 7.711 1.00 97.81 120 GLY A O 1
ATOM 933 N N . ARG A 1 121 ? 4.631 -0.506 6.352 1.00 98.00 121 ARG A N 1
ATOM 934 C CA . ARG A 1 121 ? 3.406 -1.193 5.910 1.00 98.00 121 ARG A CA 1
ATOM 935 C C . ARG A 1 121 ? 2.504 -1.624 7.069 1.00 98.00 121 ARG A C 1
ATOM 937 O O . ARG A 1 121 ? 1.308 -1.373 7.028 1.00 98.00 121 ARG A O 1
ATOM 944 N N . ALA A 1 122 ? 3.078 -2.239 8.103 1.00 97.81 122 ALA A N 1
ATOM 945 C CA . ALA A 1 122 ? 2.316 -2.739 9.250 1.00 97.81 122 ALA A CA 1
ATOM 946 C C . ALA A 1 122 ? 1.619 -1.607 10.027 1.00 97.81 122 ALA A C 1
ATOM 948 O O . ALA A 1 122 ? 0.476 -1.748 10.455 1.00 97.81 122 ALA A O 1
ATOM 949 N N . THR A 1 123 ? 2.279 -0.455 10.169 1.00 97.06 123 THR A N 1
ATOM 950 C CA . THR A 1 123 ? 1.688 0.714 10.831 1.00 97.06 123 THR A CA 1
ATOM 951 C C . THR A 1 123 ? 0.588 1.339 9.974 1.00 97.06 123 THR A C 1
ATOM 953 O O . THR A 1 123 ? -0.421 1.793 10.506 1.00 97.06 123 THR A O 1
ATOM 956 N N . ILE A 1 124 ? 0.761 1.348 8.648 1.00 97.31 124 ILE A N 1
ATOM 957 C CA . ILE A 1 124 ? -0.263 1.803 7.698 1.00 97.31 124 ILE A CA 1
ATOM 958 C C . ILE A 1 124 ? -1.505 0.905 7.780 1.00 97.31 124 ILE A C 1
ATOM 960 O O . ILE A 1 124 ? -2.616 1.426 7.851 1.00 97.31 124 ILE A O 1
ATOM 964 N N . GLU A 1 125 ? -1.321 -0.417 7.840 1.00 97.94 125 GLU A N 1
ATOM 965 C CA . GLU A 1 125 ? -2.403 -1.395 8.022 1.00 97.94 125 GLU A CA 1
ATOM 966 C C . GLU A 1 125 ? -3.198 -1.130 9.305 1.00 97.94 125 GLU A C 1
ATOM 968 O O . GLU A 1 125 ? -4.419 -0.989 9.263 1.00 97.94 125 GLU A O 1
ATOM 973 N N . ALA A 1 126 ? -2.513 -0.989 10.443 1.00 96.88 126 ALA A N 1
ATOM 974 C CA . ALA A 1 126 ? -3.168 -0.697 11.715 1.00 96.88 126 ALA A CA 1
ATOM 975 C C . ALA A 1 126 ? -3.909 0.651 11.682 1.00 96.88 126 ALA A C 1
ATOM 977 O O . ALA A 1 126 ? -5.059 0.746 12.107 1.00 96.88 126 ALA A O 1
ATOM 978 N N . SER A 1 127 ? -3.275 1.686 11.119 1.00 94.81 127 SER A N 1
ATOM 979 C CA . SER A 1 127 ? -3.862 3.024 11.032 1.00 94.81 127 SER A CA 1
ATOM 980 C C . SER A 1 127 ? -5.129 3.054 10.179 1.00 94.81 127 SER A C 1
ATOM 982 O O . SER A 1 127 ? -6.075 3.754 10.540 1.00 94.81 127 SER A O 1
ATOM 984 N N . ILE A 1 128 ? -5.163 2.343 9.046 1.00 95.06 128 ILE A N 1
ATOM 985 C CA . ILE A 1 128 ? -6.361 2.312 8.200 1.00 95.06 128 ILE A CA 1
ATOM 986 C C . ILE A 1 128 ? -7.447 1.410 8.802 1.00 95.06 128 ILE A C 1
ATOM 988 O O . ILE A 1 128 ? -8.624 1.748 8.721 1.00 95.06 128 ILE A O 1
ATOM 992 N N . ALA A 1 129 ? -7.071 0.315 9.475 1.00 96.50 129 ALA A N 1
ATOM 993 C CA . ALA A 1 129 ? -8.019 -0.533 10.195 1.00 96.50 129 ALA A CA 1
ATOM 994 C C . ALA A 1 129 ? -8.756 0.252 11.289 1.00 96.50 129 ALA A C 1
ATOM 996 O O . ALA A 1 129 ? -9.964 0.093 11.460 1.00 96.50 129 ALA A O 1
ATOM 997 N N . ASP A 1 130 ? -8.052 1.138 11.998 1.00 94.31 130 ASP A N 1
ATOM 998 C CA . ASP A 1 130 ? -8.671 2.048 12.962 1.00 94.31 130 ASP A CA 1
ATOM 999 C C . ASP A 1 130 ? -9.593 3.068 12.287 1.00 94.31 130 ASP A C 1
ATOM 1001 O O . ASP A 1 130 ? -10.696 3.312 12.778 1.00 94.31 130 ASP A O 1
ATOM 1005 N N . ALA A 1 131 ? -9.198 3.614 11.133 1.00 91.94 131 ALA A N 1
ATOM 1006 C CA . ALA A 1 131 ? -10.049 4.518 10.362 1.00 91.94 131 ALA A CA 1
ATOM 1007 C C . ALA A 1 131 ? -11.372 3.843 9.962 1.00 91.94 131 ALA A C 1
ATOM 1009 O O . ALA A 1 131 ? -12.442 4.413 10.194 1.00 91.94 131 ALA A O 1
ATOM 1010 N N . PHE A 1 132 ? -11.324 2.606 9.461 1.00 94.56 132 PHE A N 1
ATOM 1011 C CA . PHE A 1 132 ? -12.508 1.853 9.031 1.00 94.56 132 PHE A CA 1
ATOM 1012 C C . PHE A 1 132 ? -13.528 1.579 10.145 1.00 94.56 132 PHE A C 1
ATOM 1014 O O . PHE A 1 132 ? -14.697 1.341 9.854 1.00 94.56 132 PHE A O 1
ATOM 1021 N N . LYS A 1 133 ? -13.142 1.677 11.424 1.00 95.25 133 LYS A N 1
ATOM 1022 C CA . LYS A 1 133 ? -14.094 1.591 12.549 1.00 95.25 133 LYS A CA 1
ATOM 1023 C C . LYS A 1 133 ? -15.036 2.795 12.626 1.00 95.25 133 LYS A C 1
ATOM 1025 O O . LYS A 1 133 ? -16.084 2.707 13.256 1.00 95.25 133 LYS A O 1
ATOM 1030 N N . THR A 1 134 ? -14.645 3.925 12.039 1.00 93.00 134 THR A N 1
ATOM 1031 C CA . THR A 1 134 ? -15.343 5.215 12.187 1.00 93.00 134 THR A CA 1
ATOM 1032 C C . THR A 1 134 ? -15.837 5.797 10.871 1.00 93.00 134 THR A C 1
ATOM 1034 O O . THR A 1 134 ? -16.698 6.674 10.877 1.00 93.00 134 THR A O 1
ATOM 1037 N N . MET A 1 135 ? -15.313 5.327 9.741 1.00 90.62 135 MET A N 1
ATOM 1038 C CA . MET A 1 135 ? -15.672 5.830 8.422 1.00 90.62 135 MET A CA 1
ATOM 1039 C C . MET A 1 135 ? -15.658 4.712 7.386 1.00 90.62 135 MET A C 1
ATOM 1041 O O . MET A 1 135 ? -14.919 3.738 7.509 1.00 90.62 135 MET A O 1
ATOM 1045 N N . ARG A 1 136 ? -16.440 4.899 6.324 1.00 92.19 136 ARG A N 1
ATOM 1046 C CA . ARG A 1 136 ? -16.425 4.046 5.139 1.00 92.19 136 ARG A CA 1
ATOM 1047 C C . ARG A 1 136 ? -16.080 4.893 3.924 1.00 92.19 136 ARG A C 1
ATOM 1049 O O . ARG A 1 136 ? -16.611 5.989 3.768 1.00 92.19 136 ARG A O 1
ATOM 1056 N N . PHE A 1 137 ? -15.211 4.370 3.072 1.00 90.12 137 PHE A N 1
ATOM 1057 C CA . PHE A 1 137 ? -14.868 4.988 1.799 1.00 90.12 137 PHE A CA 1
ATOM 1058 C C . PHE A 1 137 ? -15.779 4.413 0.714 1.00 90.12 137 PHE A C 1
ATOM 1060 O O . PHE A 1 137 ? -16.038 3.212 0.691 1.00 90.12 137 PHE A O 1
ATOM 1067 N N . THR A 1 138 ? -16.306 5.271 -0.152 1.00 91.56 138 THR A N 1
ATOM 1068 C CA . THR A 1 138 ? -17.220 4.888 -1.238 1.00 91.56 138 THR A CA 1
ATOM 1069 C C . THR A 1 138 ? -17.041 5.834 -2.411 1.00 91.56 138 THR A C 1
ATOM 1071 O O . THR A 1 138 ? -16.838 7.028 -2.182 1.00 91.56 138 THR A O 1
ATOM 1074 N N . ASN A 1 139 ? -17.217 5.330 -3.633 1.00 90.00 139 ASN A N 1
ATOM 1075 C CA . ASN A 1 139 ? -17.145 6.107 -4.872 1.00 90.00 139 ASN A CA 1
ATOM 1076 C C . ASN A 1 139 ? -15.768 6.767 -5.061 1.00 90.00 139 ASN A C 1
ATOM 1078 O O . ASN A 1 139 ? -15.672 7.942 -5.422 1.00 90.00 139 ASN A O 1
ATOM 1082 N N . GLY A 1 140 ? -14.698 6.024 -4.767 1.00 85.12 140 GLY A N 1
ATOM 1083 C CA . GLY A 1 140 ? -13.332 6.508 -4.941 1.00 85.12 140 GLY A CA 1
ATOM 1084 C C . GLY A 1 140 ? -12.974 6.668 -6.420 1.00 85.12 140 GLY A C 1
ATOM 1085 O O . GLY A 1 140 ? -13.288 5.806 -7.235 1.00 85.12 140 GLY A O 1
ATOM 1086 N N . SER A 1 141 ? -12.281 7.752 -6.773 1.00 88.44 141 SER A N 1
ATOM 1087 C CA . SER A 1 141 ? -11.747 7.966 -8.122 1.00 88.44 141 SER A CA 1
ATOM 1088 C C . SER A 1 141 ? -10.320 8.500 -8.050 1.00 88.44 141 SER A C 1
ATOM 1090 O O . SER A 1 141 ? -10.026 9.395 -7.257 1.00 88.44 141 SER A O 1
ATOM 1092 N N . LEU A 1 142 ? -9.435 7.924 -8.863 1.00 86.62 142 LEU A N 1
ATOM 1093 C CA . LEU A 1 142 ? -8.040 8.326 -9.020 1.00 86.62 142 LEU A CA 1
ATOM 1094 C C . LEU A 1 142 ? -7.751 8.455 -10.513 1.00 86.62 142 LEU A C 1
ATOM 1096 O O . LEU A 1 142 ? -7.961 7.505 -11.264 1.00 86.62 142 LEU A O 1
ATOM 1100 N N . THR A 1 143 ? -7.261 9.619 -10.927 1.00 82.50 143 THR A N 1
ATOM 1101 C CA . THR A 1 143 ? -6.868 9.891 -12.313 1.00 82.50 143 THR A CA 1
ATOM 1102 C C . THR A 1 143 ? -5.368 10.143 -12.375 1.00 82.50 143 THR A C 1
ATOM 1104 O O . THR A 1 143 ? -4.875 11.082 -11.750 1.00 82.50 143 THR A O 1
ATOM 1107 N N . SER A 1 144 ? -4.653 9.313 -13.125 1.00 72.94 144 SER A N 1
ATOM 1108 C CA . SER A 1 144 ? -3.265 9.526 -13.543 1.00 72.94 144 SER A CA 1
ATOM 1109 C C . SER A 1 144 ? -3.280 10.267 -14.883 1.00 72.94 144 SER A C 1
ATOM 1111 O O . SER A 1 144 ? -3.891 9.785 -15.835 1.00 72.94 144 SER A O 1
ATOM 1113 N N . SER A 1 145 ? -2.675 11.458 -14.923 1.00 62.97 145 SER A N 1
ATOM 1114 C CA . SER A 1 145 ? -2.544 12.324 -16.108 1.00 62.97 145 SER A CA 1
ATOM 1115 C C . SER A 1 145 ? -1.186 12.192 -16.775 1.00 62.97 145 SER A C 1
ATOM 1117 O O . SER A 1 145 ? -0.205 12.137 -15.994 1.00 62.97 145 SER A O 1
#

Sequence (145 aa):
MRVDNLHSIEGNRDPAIDVLRIVPSDRRVTLELAARRNRGRANWVFALAFVFTSVALLFRRFGQIARARTPASLDEVQAAIDAGNRTYLAALEAGDARAYASVFTQDAVSMPARGRLVRGRATIEASIADAFKTMRFTNGSLTSS